Protein AF-A0A536M2M1-F1 (afdb_monomer_lite)

Radius of gyration: 13.63 Å; chains: 1; bounding box: 34×42×28 Å

Sequence (83 aa):
MKATLSIVANPSGEVIGVSISPRQMGRNSGVAIEPASPKDVLHEVEVPGELLGIDSVEELVEVVERYLPKGWHFSTPPKRRKR

pLDDT: mean 73.2, std 13.99, range [36.78, 88.56]

Secondary structure (DSSP, 8-state):
-EEEEEEEE-TTSEEEEEEEES--TT---------SSTT-EEEEEEEEGGGGG---HHHHHHHHHTTSPTT-EE-PPP-----

Structure (mmCIF, N/CA/C/O backbone):
data_AF-A0A536M2M1-F1
#
_entry.id   AF-A0A536M2M1-F1
#
loop_
_atom_site.group_PDB
_atom_site.id
_atom_site.type_symbol
_atom_site.label_atom_id
_atom_site.label_alt_id
_atom_site.label_comp_id
_atom_site.label_asym_id
_atom_site.label_entity_id
_atom_site.label_seq_id
_atom_site.pdbx_PDB_ins_code
_atom_site.Cartn_x
_atom_site.Cartn_y
_atom_site.Cartn_z
_atom_site.occupancy
_atom_site.B_iso_or_equiv
_atom_site.auth_seq_id
_atom_site.auth_comp_id
_atom_site.auth_asym_id
_atom_site.auth_atom_id
_atom_site.pdbx_PDB_model_num
ATOM 1 N N . MET A 1 1 ? -11.655 -8.384 11.804 1.00 65.56 1 MET A N 1
ATOM 2 C CA . MET A 1 1 ? -11.590 -8.698 10.358 1.00 65.56 1 MET A CA 1
ATOM 3 C C . MET A 1 1 ? -10.267 -8.170 9.826 1.00 65.56 1 MET A C 1
ATOM 5 O O . MET A 1 1 ? -9.843 -7.119 10.296 1.00 65.56 1 MET A O 1
ATOM 9 N N . LYS A 1 2 ? -9.593 -8.902 8.936 1.00 72.44 2 LYS A N 1
ATOM 10 C CA . LYS A 1 2 ? -8.386 -8.418 8.251 1.00 72.44 2 LYS A CA 1
ATOM 11 C C . LYS A 1 2 ? -8.770 -7.864 6.881 1.00 72.44 2 LYS A C 1
ATOM 13 O O . LYS A 1 2 ? -9.720 -8.364 6.278 1.00 72.44 2 LYS A O 1
ATOM 18 N N . ALA A 1 3 ? -8.046 -6.851 6.434 1.00 80.06 3 ALA A N 1
ATOM 19 C CA . ALA A 1 3 ? -8.131 -6.301 5.093 1.00 80.06 3 ALA A CA 1
ATOM 20 C C . ALA A 1 3 ? -6.783 -6.484 4.376 1.00 80.06 3 ALA A C 1
ATOM 22 O O . ALA A 1 3 ? -5.749 -6.632 5.017 1.00 80.06 3 ALA A O 1
ATOM 23 N N . THR A 1 4 ? -6.789 -6.487 3.054 1.00 82.81 4 THR A N 1
ATOM 24 C CA . THR A 1 4 ? -5.623 -6.501 2.181 1.00 82.81 4 THR A CA 1
ATOM 25 C C . THR A 1 4 ? -5.514 -5.135 1.533 1.00 82.81 4 THR A C 1
ATOM 27 O O . THR A 1 4 ? -6.434 -4.699 0.842 1.00 82.81 4 THR A O 1
ATOM 30 N N . LEU A 1 5 ? -4.398 -4.463 1.769 1.00 84.25 5 LEU A N 1
ATOM 31 C CA . LEU A 1 5 ? -4.038 -3.207 1.139 1.00 84.25 5 LEU A CA 1
ATOM 32 C C . LEU A 1 5 ? -3.115 -3.514 -0.041 1.00 84.25 5 LEU A C 1
ATOM 34 O O . LEU A 1 5 ? -1.998 -3.989 0.150 1.00 84.25 5 LEU A O 1
ATOM 38 N N . SER A 1 6 ? -3.589 -3.244 -1.248 1.00 84.38 6 SER A N 1
ATOM 39 C CA . SER A 1 6 ? -2.815 -3.313 -2.482 1.00 84.38 6 SER A CA 1
ATOM 40 C C . SER A 1 6 ? -2.238 -1.927 -2.772 1.00 84.38 6 SER A C 1
ATOM 42 O O . SER A 1 6 ? -2.972 -0.939 -2.792 1.00 84.38 6 SER A O 1
ATOM 44 N N . ILE A 1 7 ? -0.931 -1.841 -3.002 1.00 85.56 7 ILE A N 1
ATOM 45 C CA . ILE A 1 7 ? -0.187 -0.608 -3.278 1.00 85.56 7 ILE A CA 1
ATOM 46 C C . ILE A 1 7 ? 0.595 -0.817 -4.571 1.00 85.56 7 ILE A C 1
ATOM 48 O O . ILE A 1 7 ? 1.356 -1.774 -4.685 1.00 85.56 7 ILE A O 1
ATOM 52 N N . VAL A 1 8 ? 0.442 0.085 -5.534 1.00 86.31 8 VAL A N 1
ATOM 53 C CA . VAL A 1 8 ? 1.250 0.104 -6.757 1.00 86.31 8 VAL A CA 1
ATOM 54 C C . VAL A 1 8 ? 2.231 1.262 -6.663 1.00 86.31 8 VAL A C 1
ATOM 56 O O . VAL A 1 8 ? 1.822 2.411 -6.471 1.00 86.31 8 VAL A O 1
ATOM 59 N N . ALA A 1 9 ? 3.517 0.966 -6.819 1.00 86.38 9 ALA A N 1
ATOM 60 C CA . ALA A 1 9 ? 4.577 1.963 -6.861 1.00 86.38 9 ALA A CA 1
ATOM 61 C C . ALA A 1 9 ? 5.427 1.827 -8.125 1.00 86.38 9 ALA A C 1
ATOM 63 O O . ALA A 1 9 ? 5.604 0.734 -8.663 1.00 86.38 9 ALA A O 1
ATOM 64 N N . ASN A 1 10 ? 5.975 2.944 -8.589 1.00 88.56 10 ASN A N 1
ATOM 65 C CA . ASN A 1 10 ? 6.929 2.951 -9.691 1.00 88.56 10 ASN A CA 1
ATOM 66 C C . ASN A 1 10 ? 8.340 2.520 -9.210 1.00 88.56 10 ASN A C 1
ATOM 68 O O . ASN A 1 10 ? 8.582 2.412 -8.003 1.00 88.56 10 ASN A O 1
ATOM 72 N N . PRO A 1 11 ? 9.317 2.311 -10.117 1.00 86.38 11 PRO A N 1
ATOM 73 C CA . PRO A 1 11 ? 10.688 1.934 -9.744 1.00 86.38 11 PRO A CA 1
ATOM 74 C C . PRO A 1 11 ? 11.414 2.901 -8.801 1.00 86.38 11 PRO A C 1
ATOM 76 O O . PRO A 1 11 ? 12.387 2.508 -8.162 1.00 86.38 11 PRO A O 1
ATOM 79 N N . SER A 1 12 ? 10.974 4.158 -8.723 1.00 86.44 12 SER A N 1
ATOM 80 C CA . SER A 1 12 ? 11.531 5.167 -7.816 1.00 86.44 12 SER A CA 1
ATOM 81 C C . SER A 1 12 ? 10.976 5.049 -6.389 1.00 86.44 12 SER A C 1
ATOM 83 O O . SER A 1 12 ? 11.406 5.795 -5.511 1.00 86.44 12 SER A O 1
ATOM 85 N N . GLY A 1 13 ? 10.024 4.139 -6.151 1.00 84.50 13 GLY A N 1
ATOM 86 C CA . GLY A 1 13 ? 9.307 4.000 -4.883 1.00 84.50 13 GLY A CA 1
ATOM 87 C C . GLY A 1 13 ? 8.159 5.001 -4.711 1.00 84.50 13 GLY A C 1
ATOM 88 O O . GLY A 1 13 ? 7.618 5.124 -3.616 1.00 84.50 13 GLY A O 1
ATOM 89 N N . GLU A 1 14 ? 7.777 5.730 -5.758 1.00 87.56 14 GLU A N 1
ATOM 90 C CA . GLU A 1 14 ? 6.628 6.633 -5.701 1.00 87.56 14 GLU A CA 1
ATOM 91 C C . GLU A 1 14 ? 5.341 5.819 -5.854 1.00 87.56 14 GLU A C 1
ATOM 93 O O . GLU A 1 14 ? 5.157 5.101 -6.841 1.00 87.56 14 GLU A O 1
ATOM 98 N N . VAL A 1 15 ? 4.452 5.933 -4.871 1.00 85.00 15 VAL A N 1
ATOM 99 C CA . VAL A 1 15 ? 3.149 5.270 -4.872 1.00 85.00 15 VAL A CA 1
ATOM 100 C C . VAL A 1 15 ? 2.225 5.976 -5.860 1.00 85.00 15 VAL A C 1
ATOM 102 O O . VAL A 1 15 ? 1.916 7.157 -5.702 1.00 85.00 15 VAL A O 1
ATOM 105 N N . ILE A 1 16 ? 1.764 5.231 -6.864 1.00 83.88 16 ILE A N 1
ATOM 106 C CA . ILE A 1 16 ? 0.882 5.717 -7.934 1.00 83.88 16 ILE A CA 1
ATOM 107 C C . ILE A 1 16 ? -0.563 5.219 -7.789 1.00 83.88 16 ILE A C 1
ATOM 109 O O . ILE A 1 16 ? -1.459 5.750 -8.441 1.00 83.88 16 ILE A O 1
ATOM 113 N N . GLY A 1 17 ? -0.817 4.229 -6.926 1.00 79.50 17 GLY A N 1
ATOM 114 C CA . GLY A 1 17 ? -2.166 3.726 -6.666 1.00 79.50 17 GLY A CA 1
ATOM 115 C C . GLY A 1 17 ? -2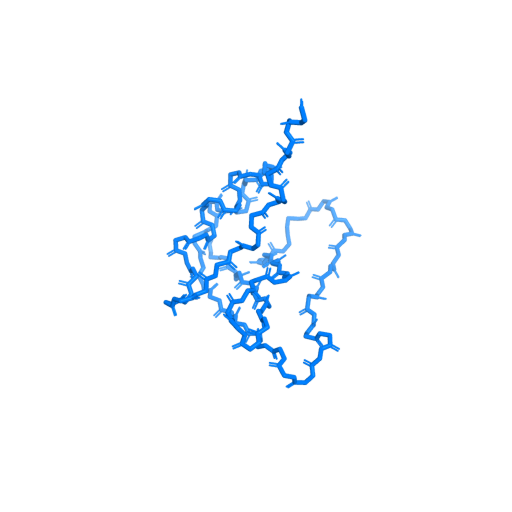.267 2.903 -5.386 1.00 79.50 17 GLY A C 1
ATOM 116 O O . GLY A 1 17 ? -1.318 2.226 -5.000 1.00 79.50 17 GLY A O 1
ATOM 117 N N . VAL A 1 18 ? -3.431 2.959 -4.734 1.00 79.81 18 VAL A N 1
ATOM 118 C CA . VAL A 1 18 ? -3.740 2.212 -3.506 1.00 79.81 18 VAL A CA 1
ATOM 119 C C . VAL A 1 18 ? -5.184 1.706 -3.555 1.00 79.81 18 VAL A C 1
ATOM 121 O O . VAL A 1 18 ? -6.071 2.406 -4.041 1.00 79.81 18 VAL A O 1
ATOM 124 N N . SER A 1 19 ? -5.423 0.490 -3.069 1.00 78.44 19 SER A N 1
ATOM 125 C CA . SER A 1 19 ? -6.744 -0.145 -3.001 1.00 78.44 19 SER A CA 1
ATOM 126 C C . SER A 1 19 ? -6.841 -1.044 -1.767 1.00 78.44 19 SER A C 1
ATOM 128 O O . SER A 1 19 ? -5.841 -1.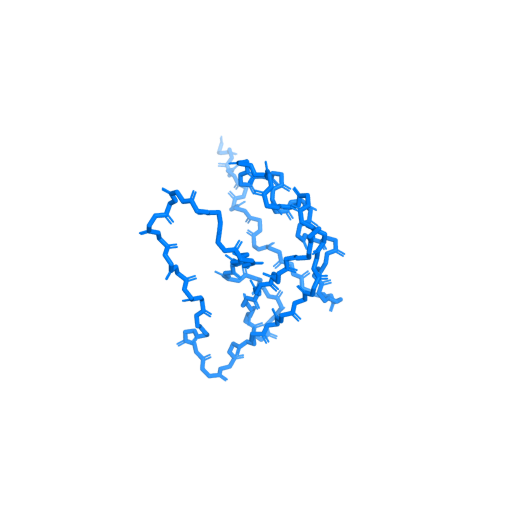624 -1.357 1.00 78.44 19 SER A O 1
ATOM 130 N N . ILE A 1 20 ? -8.027 -1.168 -1.160 1.00 77.81 20 ILE A N 1
ATOM 131 C CA . ILE A 1 20 ? -8.254 -2.011 0.028 1.00 77.81 20 ILE A CA 1
ATOM 132 C C . ILE A 1 20 ? -9.353 -3.051 -0.247 1.00 77.81 20 ILE A C 1
ATOM 134 O O . ILE A 1 20 ? -10.415 -2.729 -0.781 1.00 77.81 20 ILE A O 1
ATOM 138 N N . SER A 1 21 ? -9.112 -4.298 0.164 1.00 73.56 21 SER A N 1
ATOM 139 C CA . SER A 1 21 ? -10.043 -5.439 0.135 1.00 73.56 21 SER A CA 1
ATOM 140 C C . SER A 1 21 ? -10.216 -6.060 1.537 1.00 73.56 21 SER A C 1
ATOM 142 O O . SER A 1 21 ? -9.295 -5.952 2.323 1.00 73.56 21 SER A O 1
ATOM 144 N N . PRO A 1 22 ? -11.322 -6.738 1.908 1.00 61.34 22 PRO A N 1
ATOM 145 C CA . PRO A 1 22 ? -12.552 -6.881 1.148 1.00 61.34 22 PRO A CA 1
ATOM 146 C C . PRO A 1 22 ? -13.243 -5.528 0.996 1.00 61.34 22 PRO A C 1
ATOM 148 O O . PRO A 1 22 ? -13.239 -4.697 1.900 1.00 61.34 22 PRO A O 1
ATOM 151 N N . ARG A 1 23 ? -13.819 -5.315 -0.188 1.00 62.28 23 ARG A N 1
ATOM 152 C CA . ARG A 1 23 ? -14.511 -4.077 -0.553 1.00 62.28 23 ARG A CA 1
ATOM 153 C C . ARG A 1 23 ? -15.583 -3.777 0.493 1.00 62.28 23 ARG A C 1
ATOM 155 O O . ARG A 1 23 ? -16.348 -4.679 0.839 1.00 62.28 23 ARG A O 1
ATOM 162 N N . GLN A 1 24 ? -15.692 -2.528 0.948 1.00 55.12 24 GLN A N 1
ATOM 163 C CA . GLN A 1 24 ? -16.912 -2.096 1.627 1.00 55.12 24 GLN A CA 1
ATOM 164 C C . GLN A 1 24 ? -18.099 -2.411 0.696 1.00 55.12 24 GLN A C 1
ATOM 166 O O . GLN A 1 24 ? -18.197 -1.872 -0.412 1.00 55.12 24 GLN A O 1
ATOM 171 N N . MET A 1 25 ? -18.971 -3.335 1.112 1.00 41.88 25 MET A N 1
ATOM 172 C CA . MET A 1 25 ? -20.230 -3.634 0.429 1.00 41.88 25 MET A CA 1
ATOM 173 C C . MET A 1 25 ? -21.058 -2.343 0.372 1.00 41.88 25 MET A C 1
ATOM 175 O O . MET A 1 25 ? -21.669 -1.957 1.360 1.00 41.88 25 MET A O 1
ATOM 179 N N . GLY A 1 26 ? -21.048 -1.647 -0.766 1.00 47.53 26 GLY A N 1
ATOM 180 C CA . GLY A 1 26 ? -21.845 -0.429 -0.951 1.00 47.53 26 GLY A CA 1
ATOM 181 C C . GLY A 1 26 ? -21.353 0.511 -2.048 1.00 47.53 26 GLY A C 1
ATOM 182 O O . GLY A 1 26 ? -22.166 1.189 -2.673 1.00 47.53 26 GLY A O 1
ATOM 183 N N . ARG A 1 27 ? -20.051 0.519 -2.362 1.00 45.12 27 ARG A N 1
ATOM 184 C CA . ARG A 1 27 ? -19.506 1.287 -3.493 1.00 45.12 27 ARG A CA 1
ATOM 185 C C . ARG A 1 27 ? -19.071 0.349 -4.609 1.00 45.12 27 ARG A C 1
ATOM 187 O O . ARG A 1 27 ? -18.075 -0.361 -4.515 1.00 45.12 27 ARG A O 1
ATOM 194 N N . ASN A 1 28 ? -19.855 0.363 -5.679 1.00 36.78 28 ASN A N 1
ATOM 195 C CA . ASN A 1 28 ? -19.685 -0.415 -6.900 1.00 36.78 28 ASN A CA 1
ATOM 196 C C . ASN A 1 28 ? -18.508 0.105 -7.759 1.00 36.78 28 ASN A C 1
ATOM 198 O O . ASN A 1 28 ? -18.668 0.379 -8.942 1.00 36.78 28 ASN A O 1
ATOM 202 N N . SER A 1 29 ? -17.329 0.270 -7.159 1.00 42.84 29 SER A N 1
ATOM 203 C CA . SER A 1 29 ? -16.099 0.673 -7.845 1.00 42.84 29 SER A CA 1
ATOM 204 C C . SER A 1 29 ? -15.001 -0.298 -7.457 1.00 42.84 29 SER A C 1
ATOM 206 O O . SER A 1 29 ? -14.113 -0.013 -6.660 1.00 42.84 29 SER A O 1
ATOM 208 N N . GLY A 1 30 ? -15.113 -1.504 -7.998 1.00 46.66 30 GLY A N 1
ATOM 209 C CA . GLY A 1 30 ? -14.085 -2.519 -7.905 1.00 46.66 30 GLY A CA 1
ATOM 210 C C . GLY A 1 30 ? -12.889 -2.182 -8.774 1.00 46.66 30 GLY A C 1
ATOM 211 O O . GLY A 1 30 ? -12.686 -2.856 -9.777 1.00 46.66 30 GLY A O 1
ATOM 212 N N . VAL A 1 31 ? -12.118 -1.158 -8.416 1.00 53.62 31 VAL A N 1
ATOM 213 C CA . VAL A 1 31 ? -10.844 -0.898 -9.085 1.00 53.62 31 VAL A CA 1
ATOM 214 C C . VAL A 1 31 ? -9.830 -1.870 -8.492 1.00 53.62 31 VAL A C 1
ATOM 216 O O . VAL A 1 31 ? -9.218 -1.615 -7.453 1.00 53.62 31 VAL A O 1
ATOM 219 N N . ALA A 1 32 ? -9.721 -3.043 -9.120 1.00 58.00 32 ALA A N 1
ATOM 220 C CA . ALA A 1 32 ? -8.487 -3.805 -9.041 1.00 58.00 32 ALA A CA 1
ATOM 221 C C . ALA A 1 32 ? -7.401 -2.890 -9.612 1.00 58.00 32 ALA A C 1
ATOM 223 O O . ALA A 1 32 ? -7.503 -2.459 -10.761 1.00 58.00 32 ALA A O 1
ATOM 224 N N . ILE A 1 33 ? -6.448 -2.489 -8.773 1.00 65.69 33 ILE A N 1
ATOM 225 C CA . ILE A 1 33 ? -5.317 -1.705 -9.249 1.00 65.69 33 ILE A CA 1
ATOM 226 C C . ILE A 1 33 ? -4.330 -2.687 -9.861 1.00 65.69 33 ILE A C 1
ATOM 228 O O . ILE A 1 33 ? -3.845 -3.598 -9.195 1.00 65.69 33 ILE A O 1
ATOM 232 N N . GLU A 1 34 ? -4.084 -2.525 -11.150 1.00 68.38 34 GLU A N 1
ATOM 233 C CA . GLU A 1 34 ? -3.051 -3.267 -11.851 1.00 68.38 34 GLU A CA 1
ATOM 234 C C . GLU A 1 34 ? -1.895 -2.315 -12.170 1.00 68.38 34 GLU A C 1
ATOM 236 O O . GLU A 1 34 ? -2.127 -1.125 -12.417 1.00 68.38 34 GLU A O 1
ATOM 241 N N . PRO A 1 35 ? -0.645 -2.804 -12.150 1.00 72.19 35 PRO A N 1
ATOM 242 C CA . PRO A 1 35 ? 0.498 -2.017 -12.584 1.00 72.19 35 PRO A CA 1
ATOM 243 C C . PRO A 1 3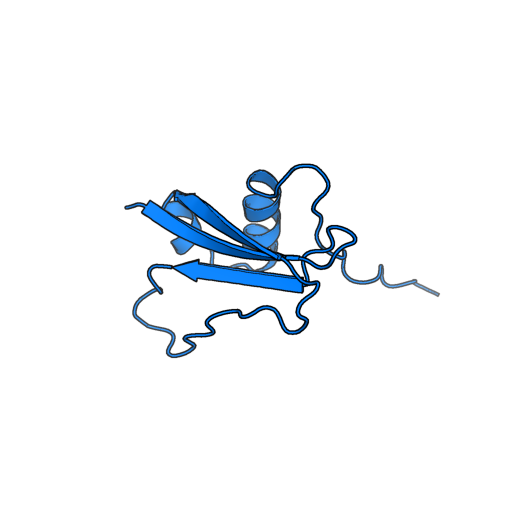5 ? 0.295 -1.579 -14.042 1.00 72.19 35 PRO A C 1
ATOM 245 O O . PRO A 1 35 ? 0.100 -2.413 -14.925 1.00 72.19 35 PRO A O 1
ATOM 248 N N . ALA A 1 36 ? 0.332 -0.270 -14.306 1.00 71.75 36 ALA A N 1
ATOM 249 C CA . ALA A 1 36 ? 0.147 0.262 -15.659 1.00 71.75 36 ALA A CA 1
ATOM 250 C C . ALA A 1 36 ? 1.381 0.017 -16.547 1.00 71.75 36 ALA A C 1
ATOM 252 O O . ALA A 1 36 ? 1.282 -0.013 -17.775 1.00 71.75 36 ALA A O 1
ATOM 253 N N . SER A 1 37 ? 2.548 -0.162 -15.926 1.00 74.38 37 SER A N 1
ATOM 254 C CA . SER A 1 37 ? 3.814 -0.493 -16.568 1.00 74.38 37 SER A CA 1
ATOM 255 C C . SER A 1 37 ? 4.386 -1.796 -15.999 1.00 74.38 37 SER A C 1
ATOM 257 O O . SER A 1 37 ? 4.296 -2.033 -14.797 1.00 74.38 37 SER A O 1
ATOM 259 N N . PRO A 1 38 ? 5.085 -2.617 -16.806 1.00 78.00 38 PRO A N 1
ATOM 260 C CA . PRO A 1 38 ? 5.783 -3.812 -16.317 1.00 78.00 38 PRO A CA 1
ATOM 261 C C . PRO A 1 38 ? 6.930 -3.501 -15.343 1.00 78.00 38 PRO A C 1
ATOM 263 O O . PRO A 1 38 ? 7.501 -4.413 -14.751 1.00 78.00 38 PRO A O 1
ATOM 266 N N . LYS A 1 39 ? 7.319 -2.227 -15.217 1.00 82.38 39 LYS A N 1
ATOM 267 C CA . LYS A 1 39 ? 8.309 -1.773 -14.234 1.00 82.38 39 LYS A CA 1
ATOM 268 C C . LYS A 1 39 ? 7.682 -1.405 -12.889 1.00 82.38 39 LYS A C 1
ATOM 270 O O . LYS A 1 39 ? 8.417 -1.246 -11.920 1.00 82.38 39 LYS A O 1
ATOM 275 N N . ASP A 1 40 ? 6.368 -1.227 -12.847 1.00 85.88 40 ASP A N 1
ATOM 276 C CA . ASP A 1 40 ? 5.663 -0.899 -11.620 1.00 85.88 40 ASP A CA 1
ATOM 277 C C . ASP A 1 40 ? 5.534 -2.160 -10.759 1.00 85.88 40 ASP A C 1
ATOM 279 O O . ASP A 1 40 ? 5.420 -3.282 -11.258 1.00 85.88 40 ASP A O 1
ATOM 283 N N . VAL A 1 41 ? 5.568 -1.969 -9.447 1.00 85.25 41 VAL A N 1
ATOM 284 C CA . VAL A 1 41 ? 5.548 -3.045 -8.462 1.00 85.25 41 VAL A CA 1
ATOM 285 C C . VAL A 1 41 ? 4.228 -2.994 -7.712 1.00 85.25 41 VAL A C 1
ATOM 287 O O . VAL A 1 41 ? 3.891 -1.973 -7.114 1.00 85.25 41 VAL A O 1
ATOM 290 N N . LEU A 1 42 ? 3.502 -4.114 -7.722 1.00 85.44 42 LEU A N 1
ATOM 291 C CA . LEU A 1 42 ? 2.356 -4.341 -6.848 1.00 85.44 42 LEU A CA 1
ATOM 292 C C . LEU A 1 42 ? 2.844 -4.944 -5.529 1.00 85.44 42 LEU A C 1
ATOM 294 O O . LEU A 1 42 ? 3.534 -5.964 -5.515 1.00 85.44 42 LEU A O 1
ATOM 298 N N . HIS A 1 43 ? 2.466 -4.318 -4.425 1.00 84.56 43 HIS A N 1
ATOM 299 C CA . HIS A 1 43 ? 2.716 -4.801 -3.080 1.00 84.56 43 HIS A CA 1
ATOM 300 C C . HIS A 1 43 ? 1.397 -4.969 -2.337 1.00 84.56 43 HIS A C 1
ATOM 302 O O . HIS A 1 43 ? 0.595 -4.042 -2.276 1.00 84.56 43 HIS A O 1
ATOM 308 N N . GLU A 1 44 ? 1.180 -6.149 -1.766 1.00 86.31 44 GLU A N 1
ATOM 309 C CA . GLU A 1 44 ? -0.013 -6.458 -0.985 1.00 86.31 44 GLU A CA 1
ATOM 310 C C . GLU A 1 44 ? 0.378 -6.707 0.466 1.00 86.31 44 GLU A C 1
ATOM 312 O O . GLU A 1 44 ? 1.275 -7.503 0.752 1.00 86.31 44 GLU A O 1
ATOM 317 N N . VAL A 1 45 ? -0.302 -6.029 1.386 1.00 85.44 45 VAL A N 1
ATOM 318 C CA . VAL A 1 45 ? -0.051 -6.147 2.822 1.00 85.44 45 VAL A CA 1
ATOM 319 C C . VAL A 1 45 ? -1.357 -6.381 3.571 1.00 85.44 45 VAL A C 1
ATOM 321 O O . VAL A 1 45 ? -2.376 -5.743 3.305 1.00 85.44 45 VAL A O 1
ATOM 324 N N . GLU A 1 46 ? -1.342 -7.331 4.507 1.00 84.81 46 GLU A N 1
ATOM 325 C CA . GLU A 1 46 ? -2.460 -7.528 5.427 1.00 84.81 46 GLU A CA 1
ATOM 326 C C . GLU A 1 46 ? -2.489 -6.392 6.449 1.00 84.81 46 GLU A C 1
ATOM 328 O O . GLU A 1 46 ? -1.519 -6.152 7.170 1.00 84.81 46 GLU A O 1
ATOM 333 N N . VAL A 1 47 ? -3.630 -5.725 6.549 1.00 83.44 47 VAL A N 1
ATOM 334 C CA . VAL A 1 47 ? -3.844 -4.586 7.432 1.00 83.44 47 VAL A CA 1
ATOM 335 C C . VAL A 1 47 ? -5.074 -4.792 8.326 1.00 83.44 47 VAL A C 1
ATOM 337 O O . VAL A 1 47 ? -5.954 -5.612 8.021 1.00 83.44 47 VAL A O 1
ATOM 340 N N . PRO A 1 48 ? -5.164 -4.081 9.464 1.00 83.62 48 PRO A N 1
ATOM 341 C CA . PRO A 1 48 ? -6.341 -4.137 10.323 1.00 83.62 48 PRO A CA 1
ATOM 342 C C . PRO A 1 48 ? -7.599 -3.680 9.578 1.00 83.62 48 PRO A C 1
ATOM 344 O O . PRO A 1 48 ? -7.565 -2.710 8.828 1.00 83.62 48 PRO A O 1
ATOM 347 N N . GLY A 1 49 ? -8.737 -4.332 9.828 1.00 76.69 49 GLY A N 1
ATOM 348 C CA . GLY A 1 49 ? -10.018 -3.944 9.226 1.00 76.69 49 GLY A CA 1
ATOM 349 C C . GLY A 1 49 ? -10.525 -2.555 9.635 1.00 76.69 49 GLY A C 1
ATOM 350 O O . GLY A 1 49 ? -11.464 -2.069 9.024 1.00 76.69 49 GLY A O 1
ATOM 351 N N . GLU A 1 50 ? -9.911 -1.901 10.625 1.00 77.19 50 GLU A N 1
ATOM 352 C CA . GLU A 1 50 ? -10.199 -0.506 11.004 1.00 77.19 50 GLU A CA 1
ATOM 353 C C . GLU A 1 50 ? -9.945 0.470 9.848 1.00 77.19 50 GLU A C 1
ATOM 355 O O . GLU A 1 50 ? -10.684 1.434 9.678 1.00 77.19 50 GLU A O 1
ATOM 360 N N . LEU A 1 51 ? -8.977 0.154 8.981 1.00 75.88 51 LEU A N 1
ATOM 361 C CA . LEU A 1 51 ? -8.700 0.900 7.750 1.00 75.88 51 LEU A CA 1
ATOM 362 C C . LEU A 1 51 ? -9.867 0.898 6.766 1.00 75.88 51 LEU A C 1
ATOM 364 O O . LEU A 1 51 ? -10.001 1.825 5.975 1.00 75.88 51 LEU A O 1
ATOM 368 N N . LEU A 1 52 ? -10.731 -0.121 6.824 1.00 70.88 52 LEU A N 1
ATOM 369 C CA . LEU A 1 52 ? -11.944 -0.155 6.013 1.00 70.88 52 LEU A CA 1
ATOM 370 C C . LEU A 1 52 ? -12.947 0.912 6.445 1.00 70.88 52 LEU A C 1
ATOM 372 O O . LEU A 1 52 ? -13.869 1.156 5.686 1.00 70.88 52 LEU A O 1
ATOM 376 N N . GLY A 1 53 ? -12.831 1.496 7.640 1.00 72.50 53 GLY A N 1
ATOM 377 C CA . GLY A 1 53 ? -13.731 2.540 8.136 1.00 72.50 53 GLY A CA 1
ATOM 378 C C . GLY A 1 53 ? -13.282 3.965 7.812 1.00 72.50 53 GLY A C 1
ATOM 379 O O . GLY A 1 53 ? -13.968 4.904 8.203 1.00 72.50 53 GLY A O 1
ATOM 380 N N . ILE A 1 54 ? -12.138 4.138 7.141 1.00 76.06 54 ILE A N 1
ATOM 381 C CA . ILE A 1 54 ? -11.591 5.459 6.832 1.00 76.06 54 ILE A CA 1
ATOM 382 C C . ILE A 1 54 ? -12.217 5.979 5.538 1.00 76.06 54 ILE A C 1
ATOM 384 O O . ILE A 1 54 ? -11.917 5.501 4.445 1.00 76.06 54 ILE A O 1
ATOM 388 N N . ASP A 1 55 ? -13.064 6.996 5.673 1.00 71.50 55 ASP A N 1
ATOM 389 C CA . ASP A 1 55 ? -13.731 7.650 4.542 1.00 71.50 55 ASP A CA 1
ATOM 390 C C . ASP A 1 55 ? -12.960 8.875 4.012 1.00 71.50 55 ASP A C 1
ATOM 392 O O . ASP A 1 55 ? -13.257 9.373 2.921 1.00 71.50 55 ASP A O 1
ATOM 396 N N . SER A 1 56 ? -11.969 9.369 4.763 1.00 77.06 56 SER A N 1
ATOM 397 C CA . SER A 1 56 ? -11.125 10.496 4.360 1.00 77.06 56 SER A CA 1
ATOM 398 C C . SER A 1 56 ? -9.898 10.019 3.586 1.00 77.06 56 SER A C 1
ATOM 400 O O . SER A 1 56 ? -9.111 9.213 4.074 1.00 77.06 56 SER A O 1
ATOM 402 N N . VAL A 1 57 ? -9.695 10.564 2.383 1.00 71.69 57 VAL A N 1
ATOM 403 C CA . VAL A 1 57 ? -8.514 10.266 1.551 1.00 71.69 57 VAL A CA 1
ATOM 404 C C . VAL A 1 57 ? -7.217 10.661 2.262 1.00 71.69 57 VAL A C 1
ATOM 406 O O . VAL A 1 57 ? -6.222 9.955 2.155 1.00 71.69 57 VAL A O 1
ATOM 409 N N . GLU A 1 58 ? -7.225 11.768 3.001 1.00 76.94 58 GLU A N 1
ATOM 410 C CA . GLU A 1 58 ? -6.050 12.282 3.715 1.00 76.94 58 GLU A CA 1
ATOM 411 C C . GLU A 1 58 ? -5.658 11.350 4.866 1.00 76.94 58 GLU A C 1
ATOM 413 O O . GLU A 1 58 ? -4.502 10.949 4.979 1.00 76.94 58 GLU A O 1
ATOM 418 N N . GLU A 1 59 ? -6.644 10.926 5.655 1.00 79.38 59 GLU A N 1
ATOM 419 C CA . GLU A 1 59 ? -6.452 9.977 6.754 1.00 79.38 59 GLU A CA 1
ATOM 420 C C . GLU A 1 59 ? -6.028 8.599 6.229 1.00 79.38 59 GLU A C 1
ATOM 422 O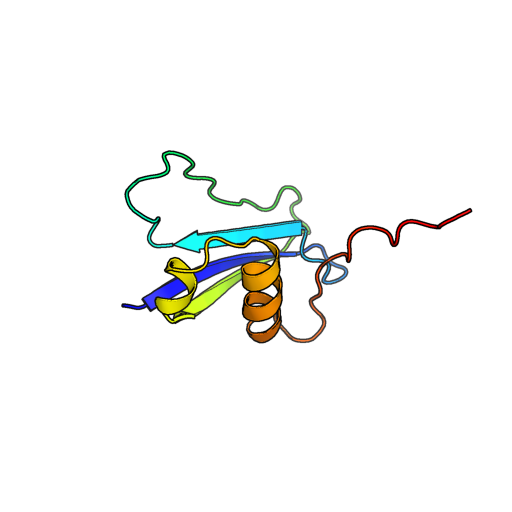 O . GLU A 1 59 ? -5.150 7.950 6.795 1.00 79.38 59 GLU A O 1
ATOM 427 N N . LEU A 1 60 ? -6.589 8.173 5.094 1.00 75.94 60 LEU A N 1
ATOM 428 C CA . LEU A 1 60 ? -6.200 6.929 4.446 1.00 75.94 60 LEU A CA 1
ATOM 429 C C . LEU A 1 60 ? -4.725 6.964 4.033 1.00 75.94 60 LEU A C 1
ATOM 431 O O . LEU A 1 60 ? -4.005 6.002 4.289 1.00 75.94 60 LEU A O 1
ATOM 435 N N . VAL A 1 61 ? -4.264 8.063 3.431 1.00 77.94 61 VAL A N 1
ATOM 436 C CA . VAL A 1 61 ? -2.856 8.243 3.046 1.00 77.94 61 VAL A CA 1
ATOM 437 C C . VAL A 1 61 ? -1.948 8.196 4.275 1.00 77.94 61 VAL A C 1
ATOM 439 O O . VAL A 1 61 ? -0.997 7.415 4.281 1.00 77.94 61 VAL A O 1
ATOM 442 N N . GLU A 1 62 ? -2.265 8.941 5.338 1.00 82.00 62 GLU A N 1
ATOM 443 C CA . GLU A 1 62 ? -1.462 8.960 6.571 1.00 82.00 62 GLU A CA 1
ATOM 444 C C . GLU A 1 62 ? -1.335 7.582 7.225 1.00 82.00 62 GLU A C 1
ATOM 446 O O . GLU A 1 62 ? -0.274 7.216 7.743 1.00 82.00 62 GLU A O 1
ATOM 451 N N . VAL A 1 63 ? -2.416 6.800 7.233 1.00 81.81 63 VAL A N 1
ATOM 452 C CA . VAL A 1 63 ? -2.369 5.463 7.822 1.00 81.81 63 VAL A CA 1
ATOM 453 C C . VAL A 1 63 ? -1.638 4.496 6.893 1.00 81.81 63 VAL A C 1
ATOM 455 O O . VAL A 1 63 ? -0.802 3.731 7.373 1.00 81.81 63 VAL A O 1
ATOM 458 N N . VAL A 1 64 ? -1.877 4.556 5.579 1.00 79.81 64 VAL A N 1
ATOM 459 C CA . VAL A 1 64 ? -1.192 3.715 4.584 1.00 79.81 64 VAL A CA 1
ATOM 460 C C . VAL A 1 64 ? 0.317 3.955 4.578 1.00 79.81 64 VAL A C 1
ATOM 462 O O . VAL A 1 64 ? 1.061 2.984 4.464 1.00 79.81 64 VAL A O 1
ATOM 465 N N . GLU A 1 65 ? 0.788 5.189 4.788 1.00 83.38 65 GLU A N 1
ATOM 466 C CA . GLU A 1 65 ? 2.222 5.507 4.908 1.00 83.38 65 GLU A CA 1
ATOM 467 C C . GLU A 1 65 ? 2.945 4.649 5.954 1.00 83.38 65 GLU A C 1
ATOM 469 O O .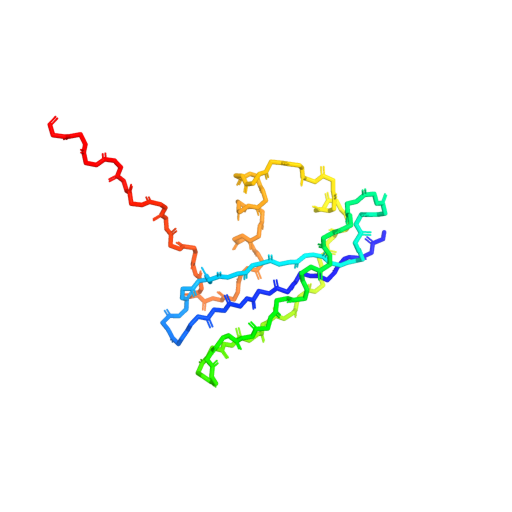 GLU A 1 65 ? 4.110 4.299 5.772 1.00 83.38 65 GLU A O 1
ATOM 474 N N . ARG A 1 66 ? 2.250 4.233 7.018 1.00 84.38 66 ARG A N 1
ATOM 475 C CA . ARG A 1 66 ? 2.818 3.369 8.067 1.00 84.38 66 ARG A CA 1
ATOM 476 C C . ARG A 1 6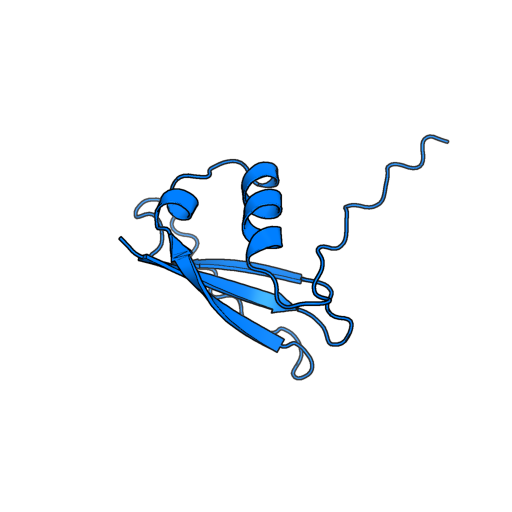6 ? 3.036 1.928 7.612 1.00 84.38 66 ARG A C 1
ATOM 478 O O . ARG A 1 66 ? 3.835 1.218 8.218 1.00 84.38 66 ARG A O 1
ATOM 485 N N . TYR A 1 67 ? 2.316 1.502 6.579 1.00 83.00 67 TYR A N 1
ATOM 486 C CA . TYR A 1 67 ? 2.384 0.162 5.997 1.00 83.00 67 TYR A CA 1
ATOM 487 C C . TYR A 1 67 ? 3.201 0.127 4.704 1.00 83.00 67 TYR A C 1
ATOM 489 O O . TYR A 1 67 ? 3.394 -0.948 4.135 1.00 83.00 67 TYR A O 1
ATOM 497 N N . LEU A 1 68 ? 3.688 1.280 4.236 1.00 83.69 68 LEU A N 1
ATOM 498 C CA . LEU A 1 68 ? 4.518 1.341 3.046 1.00 83.69 68 LEU A CA 1
ATOM 499 C C . LEU A 1 68 ? 5.866 0.636 3.278 1.00 83.69 68 LEU A C 1
ATOM 501 O O . LEU A 1 68 ? 6.497 0.809 4.328 1.00 83.69 68 LEU A O 1
ATOM 505 N N . PRO A 1 69 ? 6.361 -0.120 2.282 1.00 80.94 69 PRO A N 1
ATOM 506 C CA . PRO A 1 69 ? 7.727 -0.614 2.290 1.00 80.94 69 PRO A CA 1
ATOM 507 C C . PRO A 1 69 ? 8.744 0.519 2.467 1.00 80.94 69 PRO A C 1
ATOM 509 O O . PRO A 1 69 ? 8.543 1.657 2.040 1.00 80.94 69 PRO A O 1
ATOM 512 N N . LYS A 1 70 ? 9.893 0.207 3.072 1.00 80.94 70 LYS A N 1
ATOM 513 C CA . LYS A 1 70 ? 10.942 1.203 3.316 1.00 80.94 70 LYS A CA 1
ATOM 514 C C . LYS A 1 70 ? 11.402 1.849 2.000 1.00 80.94 70 LYS A C 1
ATOM 516 O O . LYS A 1 70 ? 11.841 1.154 1.089 1.00 80.94 70 LYS A O 1
ATOM 521 N N . GLY A 1 71 ? 11.353 3.180 1.944 1.00 81.94 71 GLY A N 1
ATOM 522 C CA . GLY A 1 71 ? 11.714 3.971 0.760 1.00 81.94 71 GLY A CA 1
ATOM 523 C C . GLY A 1 71 ? 10.537 4.296 -0.163 1.00 81.94 71 GLY A C 1
ATOM 524 O O . GLY A 1 71 ? 10.707 5.087 -1.089 1.00 81.94 71 GLY A O 1
ATOM 525 N N . TRP A 1 72 ? 9.352 3.738 0.095 1.00 86.50 72 TRP A N 1
ATOM 526 C CA . TRP A 1 72 ? 8.146 4.085 -0.644 1.00 86.50 72 TRP A CA 1
ATOM 527 C C . TRP A 1 72 ? 7.509 5.341 -0.058 1.00 86.50 72 TRP A C 1
ATOM 529 O O . TRP A 1 72 ? 7.552 5.560 1.153 1.00 86.50 72 TRP A O 1
ATOM 539 N N . HIS A 1 73 ? 6.947 6.181 -0.918 1.00 84.50 73 HIS A N 1
ATOM 540 C CA . HIS A 1 73 ? 6.349 7.447 -0.511 1.00 84.50 73 HIS A CA 1
ATOM 541 C C . HIS A 1 73 ? 5.238 7.862 -1.469 1.00 84.50 73 HIS A C 1
ATOM 543 O O . HIS A 1 73 ? 5.288 7.572 -2.666 1.00 84.50 73 HIS A O 1
ATOM 549 N N . PHE A 1 74 ? 4.244 8.581 -0.952 1.00 80.69 74 PHE A N 1
ATOM 550 C CA . PHE A 1 74 ? 3.300 9.270 -1.814 1.00 80.69 74 PHE A CA 1
ATOM 551 C C . PHE A 1 74 ? 3.962 10.503 -2.414 1.00 80.69 74 PHE A C 1
ATOM 553 O O . PHE A 1 74 ? 4.639 11.281 -1.737 1.00 80.69 74 PHE A O 1
ATOM 560 N N . SER A 1 75 ? 3.715 10.697 -3.702 1.00 71.50 75 SER A N 1
ATOM 561 C CA . SER A 1 75 ? 3.916 11.973 -4.365 1.00 71.50 75 SER A CA 1
ATOM 562 C C . SER A 1 75 ? 3.034 13.001 -3.660 1.00 71.50 75 SER A C 1
ATOM 564 O O . SER A 1 75 ? 1.818 13.029 -3.857 1.00 71.50 75 SER A O 1
ATOM 566 N N . THR A 1 76 ? 3.601 13.793 -2.748 1.00 61.91 76 THR A N 1
ATOM 567 C CA . THR A 1 76 ? 2.859 14.882 -2.103 1.00 61.91 76 THR A CA 1
ATOM 568 C C . THR A 1 76 ? 2.239 15.729 -3.220 1.00 61.91 76 THR A C 1
ATOM 570 O O . THR A 1 76 ? 2.968 16.059 -4.164 1.00 61.91 76 THR A O 1
ATOM 573 N N . PRO A 1 77 ? 0.942 16.107 -3.171 1.00 49.03 77 PRO A N 1
ATOM 574 C CA . PRO A 1 77 ? 0.388 16.974 -4.201 1.00 49.03 77 PRO A CA 1
ATOM 575 C C . PRO A 1 77 ? 1.282 18.212 -4.290 1.00 49.03 77 PRO A C 1
ATOM 577 O O . PRO A 1 77 ? 1.721 18.713 -3.244 1.00 49.03 77 PRO A O 1
ATOM 580 N N . PRO A 1 78 ? 1.618 18.684 -5.506 1.00 39.00 78 PRO A N 1
ATOM 581 C CA . PRO A 1 78 ? 2.566 19.767 -5.678 1.00 39.00 78 PRO A CA 1
ATOM 582 C C . PRO A 1 78 ? 2.125 20.908 -4.774 1.00 39.00 78 PRO A C 1
ATOM 584 O O . PRO A 1 78 ? 1.016 21.428 -4.929 1.00 39.00 78 PRO A O 1
ATOM 587 N N . LYS A 1 79 ? 2.976 21.253 -3.792 1.00 44.31 79 LYS A N 1
ATOM 588 C CA . LYS A 1 79 ? 2.793 22.427 -2.937 1.00 44.31 79 LYS A CA 1
ATOM 589 C C . LYS A 1 79 ? 2.288 23.531 -3.846 1.00 44.31 79 LYS A C 1
ATOM 591 O O . LYS A 1 79 ? 2.998 23.898 -4.786 1.00 44.31 79 LYS A O 1
ATOM 596 N N . ARG A 1 80 ? 1.074 24.038 -3.593 1.00 48.16 80 ARG A N 1
ATOM 597 C CA . ARG A 1 80 ? 0.602 25.288 -4.191 1.00 48.16 80 ARG A CA 1
ATOM 598 C C . ARG A 1 80 ? 1.731 26.292 -3.989 1.00 48.16 80 ARG A C 1
ATOM 600 O O . ARG A 1 80 ? 1.911 26.809 -2.888 1.00 48.16 80 ARG A O 1
ATOM 607 N N . ARG A 1 81 ? 2.526 26.528 -5.036 1.00 45.84 81 ARG A N 1
ATOM 608 C CA . ARG A 1 81 ? 3.431 27.665 -5.118 1.00 45.84 81 ARG A CA 1
ATOM 609 C C . ARG A 1 81 ? 2.497 28.867 -5.067 1.00 45.84 81 ARG A C 1
ATOM 611 O O . ARG A 1 81 ? 1.922 29.241 -6.085 1.00 45.84 81 ARG A O 1
ATOM 618 N N . LYS A 1 82 ? 2.266 29.406 -3.865 1.00 53.59 82 LYS A N 1
ATOM 619 C CA . LYS A 1 82 ? 1.779 30.773 -3.715 1.00 53.59 82 LYS A CA 1
ATOM 620 C C . LYS A 1 82 ? 2.850 31.636 -4.374 1.00 53.59 82 LYS A C 1
ATOM 622 O O . LYS A 1 82 ? 3.965 31.731 -3.865 1.00 53.59 82 LYS A O 1
ATOM 627 N N . ARG A 1 83 ? 2.527 32.086 -5.583 1.00 61.19 83 ARG A N 1
ATOM 628 C CA . ARG A 1 83 ? 3.159 33.238 -6.214 1.00 61.19 83 ARG A CA 1
ATOM 629 C C . ARG A 1 83 ? 2.944 34.465 -5.341 1.00 61.19 83 ARG A C 1
ATOM 631 O O . ARG A 1 83 ? 1.882 34.512 -4.677 1.00 61.19 83 ARG A O 1
#

Foldseek 3Di:
DKKKKKWKAALQQETPDIDIPPADPPDPDPPPDDHPDPRIDIDIDIDDCVLNVDPDPVVNQVVVVVVRDPSHHYPDDPPPPPD